Protein AF-A0A813GIT2-F1 (afdb_monomer_lite)

Secondary struct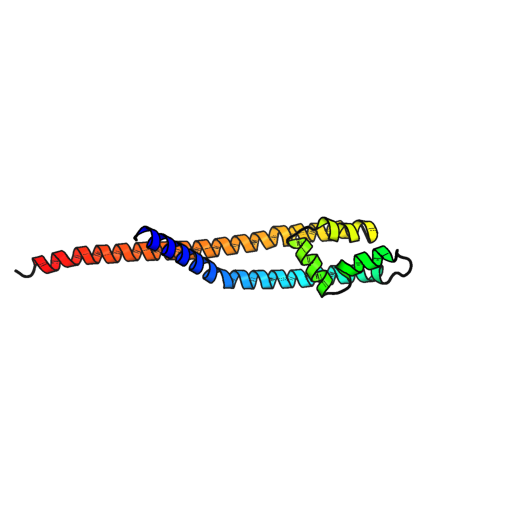ure (DSSP, 8-state):
-HHHHHHHHHHHHHHHHHHHHHHHHHHHHHHHHHHHHHHHHHHHHHHHHHHH-SSS-HHHHHHHHHHHSSHHHHHHHHHHHHHS--HHHHHHHHHHT-THHHHHHHHHIIIIIIIIHHHHHHHHHHHHHHHHHHHHHHHHHHHHHHHHHHHHHHHHHHS--

pLDDT: mean 88.4, std 10.33, range [43.16, 97.25]

Foldseek 3Di:
DVVVVVVVVVVVLVVQLVVQLVVLLVVLVVVLLVVLLVLLVVQLVVCVVVLPDPPADPVLSVVLCCQNVDSVSSSVLSVCLQPNDVCVNQCSCCVRPHVVSVVVSVVCCVVSNPVSVVVSVVSSVVSSVVSVVVVVVVVVVVVVVVVVVVVVVVVVVVPPD

Structure (mmCIF, N/CA/C/O backbone):
data_AF-A0A813GIT2-F1
#
_entry.id   AF-A0A813GIT2-F1
#
loop_
_atom_site.group_PDB
_atom_site.id
_atom_site.type_symbol
_atom_site.label_atom_id
_atom_site.label_alt_id
_atom_site.label_comp_id
_atom_site.label_asym_id
_atom_site.label_entity_id
_atom_site.label_seq_id
_atom_site.pdbx_PDB_ins_code
_atom_site.Cartn_x
_atom_site.Cartn_y
_atom_site.Cartn_z
_atom_site.occupancy
_atom_site.B_iso_or_equiv
_atom_site.auth_seq_id
_atom_site.auth_comp_id
_atom_site.auth_asym_id
_atom_site.auth_atom_id
_atom_site.pdbx_PDB_model_num
ATOM 1 N N . MET A 1 1 ? -35.940 20.607 21.709 1.00 57.69 1 MET A N 1
ATOM 2 C CA . MET A 1 1 ? -34.767 20.439 22.602 1.00 57.69 1 MET A CA 1
ATOM 3 C C . MET A 1 1 ? -34.339 18.972 22.752 1.00 57.69 1 MET A C 1
ATOM 5 O O . MET A 1 1 ? -33.177 18.695 22.501 1.00 57.69 1 MET A O 1
ATOM 9 N N . MET A 1 2 ? -35.243 18.018 23.041 1.00 59.22 2 MET A N 1
ATOM 10 C CA . MET A 1 2 ? -34.905 16.577 23.165 1.00 59.22 2 MET A CA 1
ATOM 11 C C . MET A 1 2 ? -34.262 15.941 21.911 1.00 59.22 2 MET A C 1
ATOM 13 O O . MET A 1 2 ? -33.339 15.147 22.039 1.00 59.22 2 MET A O 1
ATOM 17 N N . GLN A 1 3 ? -34.670 16.329 20.696 1.00 71.19 3 GLN A N 1
ATOM 18 C CA . GLN A 1 3 ? -34.058 15.818 19.454 1.00 71.19 3 GLN A CA 1
ATOM 19 C C . GLN A 1 3 ? -32.574 16.194 19.310 1.00 71.19 3 GLN A C 1
ATOM 21 O O . GLN A 1 3 ? -31.788 15.405 18.796 1.00 71.19 3 GLN A O 1
ATOM 26 N N . PHE A 1 4 ? -32.178 17.375 19.793 1.00 77.56 4 PHE A N 1
ATOM 27 C CA . PHE A 1 4 ? -30.795 17.845 19.701 1.00 77.56 4 PHE A CA 1
ATOM 28 C C . PHE A 1 4 ? -29.875 17.069 20.657 1.00 77.56 4 PHE A C 1
ATOM 30 O O . PHE A 1 4 ? -28.757 16.731 20.281 1.00 77.56 4 PHE A O 1
ATOM 37 N N . SER A 1 5 ? -30.377 16.701 21.847 1.00 78.44 5 SER A N 1
ATOM 38 C CA . SER A 1 5 ? -29.662 15.825 22.795 1.00 78.44 5 SER A CA 1
ATOM 39 C C . SER A 1 5 ? -29.346 14.470 22.168 1.00 78.44 5 SER A C 1
ATOM 41 O O . SER A 1 5 ? -28.195 14.048 22.159 1.00 78.44 5 SER A O 1
ATOM 43 N N . ASN A 1 6 ? -30.340 13.843 21.531 1.00 80.38 6 ASN A N 1
ATOM 44 C CA . ASN A 1 6 ? -30.183 12.524 20.913 1.00 80.38 6 ASN A CA 1
ATOM 45 C C . ASN A 1 6 ? -29.143 12.521 19.773 1.00 80.38 6 ASN A C 1
ATOM 47 O O . ASN A 1 6 ? -28.414 11.543 19.593 1.00 80.38 6 ASN A O 1
ATOM 51 N N . ILE A 1 7 ? -29.054 13.611 19.001 1.00 86.56 7 ILE A N 1
ATOM 52 C CA . ILE A 1 7 ? -28.056 13.762 17.928 1.00 86.56 7 ILE A CA 1
ATOM 53 C C . ILE A 1 7 ? -26.648 13.890 18.520 1.00 86.56 7 ILE A C 1
ATOM 55 O O . ILE A 1 7 ? -25.723 13.220 18.059 1.00 86.56 7 ILE A O 1
ATOM 59 N N . VAL A 1 8 ? -26.481 14.718 19.557 1.00 88.69 8 VAL A N 1
ATOM 60 C CA . VAL A 1 8 ? -25.192 14.906 20.239 1.00 88.69 8 VAL A CA 1
ATOM 61 C C . VAL A 1 8 ? -24.730 13.608 20.904 1.00 88.69 8 VAL A C 1
ATOM 63 O O . VAL A 1 8 ? -23.562 13.250 20.783 1.00 88.69 8 VAL A O 1
ATOM 66 N N . GLU A 1 9 ? -25.637 12.866 21.538 1.00 84.19 9 GLU A N 1
ATOM 67 C CA . GLU A 1 9 ? -25.357 11.548 22.121 1.00 84.19 9 GLU A CA 1
ATOM 68 C C . GLU A 1 9 ? -24.904 10.538 21.055 1.00 84.19 9 GLU A C 1
ATOM 70 O O . GLU A 1 9 ? -23.885 9.867 21.226 1.00 84.19 9 GLU A O 1
ATOM 75 N N . SER A 1 10 ? -25.593 10.493 19.911 1.00 84.38 10 SER A N 1
ATOM 76 C CA . SER A 1 10 ? -25.223 9.622 18.786 1.00 84.38 10 SER A CA 1
ATOM 77 C C . SER A 1 10 ? -23.843 9.975 18.219 1.00 84.38 10 SER A C 1
ATOM 79 O O . SER A 1 10 ? -23.020 9.093 17.969 1.00 84.38 10 SER A O 1
ATOM 81 N N . LEU A 1 11 ? -23.542 11.268 18.064 1.00 87.88 11 LEU A N 1
ATOM 82 C CA . LEU A 1 11 ? -22.233 11.737 17.608 1.00 87.88 11 LEU A CA 1
ATOM 83 C C . LEU A 1 11 ? -21.124 11.390 18.612 1.00 87.88 11 LEU A C 1
ATOM 85 O O . LEU A 1 11 ? -20.054 10.927 18.216 1.00 87.88 11 LEU A O 1
ATOM 89 N N . GLN A 1 12 ? -21.369 11.576 19.912 1.00 88.19 12 GLN A N 1
ATOM 90 C CA . GLN A 1 12 ? -20.418 11.209 20.963 1.00 88.19 12 GLN A CA 1
ATOM 91 C C . GLN A 1 12 ? -20.124 9.706 20.955 1.00 88.19 12 GLN A C 1
ATOM 93 O O . GLN A 1 12 ? -18.965 9.314 21.105 1.00 88.19 12 GLN A O 1
ATOM 98 N N . MET A 1 13 ? -21.141 8.870 20.732 1.00 83.81 13 MET A N 1
ATOM 99 C CA . MET A 1 13 ? -20.971 7.424 20.594 1.00 83.81 13 MET A CA 1
ATOM 100 C C . MET A 1 13 ? -20.068 7.079 19.400 1.00 83.81 13 MET A C 1
ATOM 102 O O . MET A 1 13 ? -19.114 6.311 19.552 1.00 83.81 13 MET A O 1
ATOM 106 N N . LEU A 1 14 ? -20.303 7.692 18.234 1.00 87.44 14 LEU A N 1
ATOM 107 C CA . LEU A 1 14 ? -19.464 7.500 17.046 1.00 87.44 14 LEU A CA 1
ATOM 108 C C . LEU A 1 14 ? -18.012 7.936 17.290 1.00 87.44 14 LEU A C 1
ATOM 110 O O . LEU A 1 14 ? -17.084 7.198 16.959 1.00 87.44 14 LEU A O 1
ATOM 114 N N . LEU A 1 15 ? -17.797 9.091 17.927 1.00 89.81 15 LEU A N 1
ATOM 115 C CA . LEU A 1 15 ? -16.458 9.591 18.261 1.00 89.81 15 LEU A CA 1
ATOM 116 C C . LEU A 1 15 ? -15.719 8.676 19.249 1.00 89.81 15 LEU A C 1
ATOM 118 O O . LEU A 1 15 ? -14.514 8.462 19.100 1.00 89.81 15 LEU A O 1
ATOM 122 N N . ARG A 1 16 ? -16.422 8.102 20.234 1.00 86.62 16 ARG A N 1
ATOM 123 C CA . ARG A 1 16 ? -15.853 7.107 21.160 1.00 86.62 16 ARG A CA 1
ATOM 124 C C . ARG A 1 16 ? -15.430 5.839 20.421 1.00 86.62 16 ARG A C 1
ATOM 126 O O . ARG A 1 16 ? -14.311 5.374 20.631 1.00 86.62 16 ARG A O 1
ATOM 133 N N . CYS A 1 17 ? -16.277 5.326 19.527 1.00 85.00 17 CYS A N 1
ATOM 134 C CA . CYS A 1 17 ? -15.964 4.157 18.699 1.00 85.00 17 CYS A CA 1
ATOM 135 C C . CYS A 1 17 ? -14.754 4.409 17.793 1.00 85.00 17 CYS A C 1
ATOM 137 O O . CYS A 1 17 ? -13.853 3.569 17.710 1.00 85.00 17 CYS A O 1
ATOM 139 N N . LEU A 1 18 ? -14.696 5.589 17.168 1.00 88.12 18 LEU A N 1
ATOM 140 C CA . LEU A 1 18 ? -13.566 5.997 16.342 1.00 88.12 18 LEU A CA 1
ATOM 141 C C . LEU A 1 18 ? -12.281 6.038 17.172 1.00 88.12 18 LEU A C 1
ATOM 143 O O . LEU A 1 18 ? -11.311 5.372 16.823 1.00 88.12 18 LEU A O 1
ATOM 147 N N . ARG A 1 19 ? -12.286 6.755 18.304 1.00 88.56 19 ARG A N 1
ATOM 148 C CA . ARG A 1 19 ? -11.107 6.921 19.168 1.00 88.56 19 ARG A CA 1
ATOM 149 C C . ARG A 1 19 ? -10.589 5.594 19.715 1.00 88.56 19 ARG A C 1
ATOM 151 O O . ARG A 1 19 ? -9.380 5.388 19.748 1.00 88.56 19 ARG A O 1
ATOM 158 N N . ALA A 1 20 ? -11.486 4.699 20.114 1.00 87.06 20 ALA A N 1
ATOM 159 C CA . ALA A 1 20 ? -11.122 3.361 20.568 1.00 87.06 20 ALA A CA 1
ATOM 160 C C . ALA A 1 20 ? -10.461 2.531 19.453 1.00 87.06 20 ALA A C 1
ATOM 162 O O . ALA A 1 20 ? -9.510 1.792 19.704 1.00 87.06 20 ALA A O 1
ATOM 163 N N . SER A 1 21 ? -10.910 2.702 18.209 1.00 87.81 21 SER A N 1
ATOM 164 C CA . SER A 1 21 ? -10.376 1.973 17.056 1.00 87.81 21 SER A CA 1
ATOM 165 C C . SER A 1 21 ? -9.078 2.578 16.497 1.00 87.81 21 SER A C 1
ATOM 167 O O . SER A 1 21 ? -8.334 1.869 15.819 1.00 87.81 21 SER A O 1
ATOM 169 N N . LEU A 1 22 ? -8.753 3.844 16.812 1.00 87.88 22 LEU A N 1
ATOM 170 C CA . LEU A 1 22 ? -7.554 4.542 16.313 1.00 87.88 22 LEU A CA 1
ATOM 171 C C . LEU A 1 22 ? -6.249 3.813 16.633 1.00 87.88 22 LEU A C 1
ATOM 173 O O . LEU A 1 22 ? -5.375 3.759 15.779 1.00 87.88 22 LEU A O 1
ATOM 177 N N . SER A 1 23 ? -6.103 3.247 17.836 1.00 87.31 23 SER A N 1
ATOM 178 C CA . SER A 1 23 ? -4.868 2.538 18.201 1.00 87.31 23 SER A CA 1
ATOM 179 C C . SER A 1 23 ? -4.650 1.315 17.309 1.00 87.31 23 SER A C 1
ATOM 181 O O . SER A 1 23 ? -3.575 1.136 16.742 1.00 87.31 23 SER A O 1
ATOM 183 N N . THR A 1 24 ? -5.698 0.516 17.110 1.00 87.00 24 THR A N 1
ATOM 184 C CA . THR A 1 24 ? -5.629 -0.681 16.264 1.00 87.00 24 THR A CA 1
ATOM 185 C C . THR A 1 24 ? -5.421 -0.315 14.795 1.00 87.00 24 THR A C 1
ATOM 187 O O . THR A 1 24 ? -4.631 -0.953 14.097 1.00 87.00 24 THR A O 1
ATOM 190 N N . LEU A 1 25 ? -6.086 0.746 14.331 1.00 85.62 25 LEU A N 1
ATOM 191 C CA . LEU A 1 25 ? -5.930 1.276 12.980 1.00 85.62 25 LEU A CA 1
ATOM 192 C C . LEU A 1 25 ? -4.510 1.806 12.744 1.00 85.62 25 LEU A C 1
ATOM 194 O O . LEU A 1 25 ? -3.923 1.509 11.710 1.00 85.62 25 LEU A O 1
ATOM 198 N N . PHE A 1 26 ? -3.930 2.517 13.711 1.00 89.38 26 PHE A N 1
ATOM 199 C CA . PHE A 1 26 ? -2.557 3.011 13.636 1.00 89.38 26 PHE A CA 1
ATOM 200 C C . PHE A 1 26 ? -1.560 1.863 13.466 1.00 89.38 26 PHE A C 1
ATOM 202 O O . PHE A 1 26 ? -0.790 1.864 12.510 1.00 89.38 26 PHE A O 1
ATOM 209 N N . TRP A 1 27 ? -1.627 0.837 14.319 1.00 91.44 27 TRP A N 1
ATOM 210 C CA . TRP A 1 27 ? -0.741 -0.326 14.205 1.00 91.44 27 TRP A CA 1
ATOM 211 C C . TRP A 1 27 ? -0.937 -1.095 12.893 1.00 91.44 27 TRP A C 1
ATOM 213 O O . TRP A 1 27 ? 0.037 -1.542 12.288 1.00 91.44 27 TRP A O 1
ATOM 223 N N . SER A 1 28 ? -2.179 -1.186 12.414 1.00 89.94 28 SER A N 1
ATOM 224 C CA . SER A 1 28 ? -2.499 -1.792 11.118 1.00 89.94 28 SER A CA 1
ATOM 225 C C . SER A 1 28 ? -1.886 -1.014 9.950 1.00 89.94 28 SER A C 1
ATOM 227 O O . SER A 1 28 ? -1.304 -1.609 9.044 1.00 89.94 28 SER A O 1
ATOM 229 N N . LEU A 1 29 ? -1.966 0.320 9.980 1.00 89.69 29 LEU A N 1
ATOM 230 C CA . LEU A 1 29 ? -1.348 1.186 8.977 1.00 89.69 29 LEU A CA 1
ATOM 231 C C . LEU A 1 29 ? 0.181 1.156 9.054 1.00 89.69 29 LEU A C 1
ATOM 233 O O . LEU A 1 29 ? 0.825 1.163 8.010 1.00 89.69 29 LEU A O 1
ATOM 237 N N . CYS A 1 30 ? 0.773 1.069 10.248 1.00 93.38 30 CYS A N 1
ATOM 238 C CA . CYS A 1 30 ? 2.2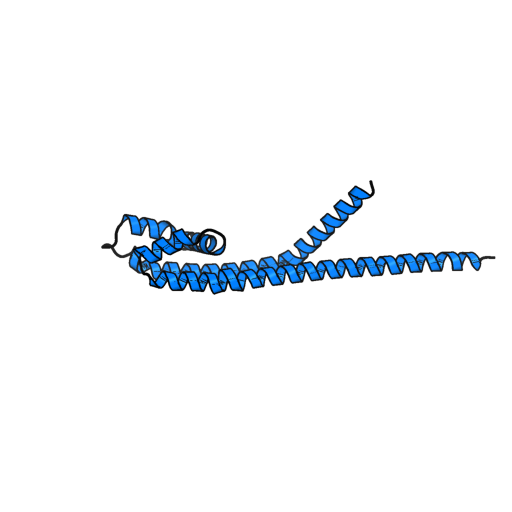17 0.885 10.406 1.00 93.38 30 CYS A CA 1
ATOM 239 C C . CYS A 1 30 ? 2.688 -0.427 9.770 1.00 93.38 30 CYS A C 1
ATOM 241 O O . CYS A 1 30 ? 3.659 -0.426 9.015 1.00 93.38 30 CYS A O 1
ATOM 243 N N . LEU A 1 31 ? 1.983 -1.535 10.020 1.00 91.94 31 LEU A N 1
ATOM 244 C CA . LEU A 1 31 ? 2.286 -2.821 9.391 1.00 91.94 31 LEU A CA 1
ATOM 245 C C . LEU A 1 31 ? 2.157 -2.736 7.864 1.00 91.94 31 LEU A C 1
ATOM 247 O O . LEU A 1 31 ? 3.052 -3.168 7.138 1.00 91.94 31 LEU A O 1
ATOM 251 N N . LEU A 1 32 ? 1.075 -2.125 7.374 1.00 92.31 32 LEU A N 1
ATOM 252 C CA . LEU A 1 32 ? 0.861 -1.909 5.946 1.00 92.31 32 LEU A CA 1
ATOM 253 C C . LEU A 1 32 ? 1.972 -1.047 5.328 1.00 92.31 32 LEU A C 1
ATOM 255 O O . LEU A 1 32 ? 2.439 -1.350 4.233 1.00 92.31 32 LEU A O 1
ATOM 259 N N . PHE A 1 33 ? 2.435 -0.012 6.030 1.00 93.44 33 PHE A N 1
ATOM 260 C CA . PHE A 1 33 ? 3.528 0.848 5.581 1.00 93.44 33 PHE A CA 1
ATOM 261 C C . PHE A 1 33 ? 4.860 0.093 5.488 1.00 93.44 33 PHE A C 1
ATOM 263 O O . PHE A 1 33 ? 5.598 0.266 4.523 1.00 93.44 33 PHE A O 1
ATOM 270 N N . ILE A 1 34 ? 5.154 -0.803 6.433 1.00 95.06 34 ILE A N 1
ATOM 271 C CA . ILE A 1 34 ? 6.346 -1.662 6.361 1.00 95.06 34 ILE A CA 1
ATOM 272 C C . ILE A 1 34 ? 6.282 -2.566 5.123 1.00 95.06 34 ILE A C 1
ATOM 274 O O . ILE A 1 34 ? 7.247 -2.646 4.363 1.00 95.06 34 ILE A O 1
ATOM 278 N N . ILE A 1 35 ? 5.132 -3.196 4.873 1.00 93.50 35 ILE A N 1
ATOM 279 C CA . ILE A 1 35 ? 4.910 -4.027 3.681 1.00 93.50 35 ILE A CA 1
ATOM 280 C C . ILE A 1 35 ? 5.068 -3.198 2.395 1.00 93.50 35 ILE A C 1
ATOM 282 O O . ILE A 1 35 ? 5.682 -3.659 1.431 1.00 93.50 35 ILE A O 1
ATOM 286 N N . GLN A 1 36 ? 4.557 -1.963 2.385 1.00 94.44 36 GLN A N 1
ATOM 287 C CA . GLN A 1 36 ? 4.722 -1.015 1.281 1.00 94.44 36 GLN A CA 1
ATOM 288 C C . GLN A 1 36 ? 6.194 -0.694 1.008 1.00 94.44 36 GLN A C 1
ATOM 290 O O . GLN A 1 36 ? 6.627 -0.756 -0.141 1.00 94.44 36 GLN A O 1
ATOM 295 N N . CYS A 1 37 ? 6.982 -0.420 2.050 1.00 96.12 37 CYS A N 1
ATOM 296 C CA . CYS A 1 37 ? 8.419 -0.180 1.926 1.00 96.12 37 CYS A CA 1
ATOM 297 C C . CYS A 1 37 ? 9.145 -1.380 1.307 1.00 96.12 37 CYS A C 1
ATOM 299 O O . CYS A 1 37 ? 9.957 -1.195 0.402 1.00 96.12 37 CYS A O 1
ATOM 301 N N . ILE A 1 38 ? 8.825 -2.602 1.746 1.00 95.69 38 ILE A N 1
ATOM 302 C CA . ILE A 1 38 ? 9.421 -3.830 1.200 1.00 95.69 38 ILE A CA 1
ATOM 303 C C . ILE A 1 38 ? 9.069 -3.974 -0.285 1.00 95.69 38 ILE A C 1
ATOM 305 O O . ILE A 1 38 ? 9.964 -4.124 -1.115 1.00 95.69 38 ILE A O 1
ATOM 309 N N . GLY A 1 39 ? 7.785 -3.863 -0.642 1.00 94.19 39 GLY A N 1
ATOM 310 C CA . GLY A 1 39 ? 7.345 -3.939 -2.038 1.00 94.19 39 GLY A CA 1
ATOM 311 C C . GLY A 1 39 ? 8.002 -2.873 -2.920 1.00 94.19 39 GLY A C 1
ATOM 312 O O . GLY A 1 39 ? 8.459 -3.172 -4.024 1.00 94.19 39 GLY A O 1
ATOM 313 N N . ALA A 1 40 ? 8.128 -1.647 -2.409 1.00 96.00 40 ALA A N 1
ATOM 314 C CA . ALA A 1 40 ? 8.778 -0.554 -3.116 1.00 96.00 40 ALA A CA 1
ATOM 315 C C . ALA A 1 40 ? 10.275 -0.808 -3.352 1.00 96.00 40 ALA A C 1
ATOM 317 O O . ALA A 1 40 ? 10.770 -0.592 -4.459 1.00 96.00 40 ALA A O 1
ATOM 318 N N . MET A 1 41 ? 10.996 -1.308 -2.346 1.00 96.62 41 MET A N 1
ATOM 319 C CA . MET A 1 41 ? 12.412 -1.661 -2.485 1.00 96.62 41 MET A CA 1
ATOM 320 C C . MET A 1 41 ? 12.635 -2.812 -3.469 1.00 96.62 41 MET A C 1
ATOM 322 O O . MET A 1 41 ? 13.599 -2.764 -4.237 1.00 96.62 41 MET A O 1
ATOM 326 N N . LEU A 1 42 ? 11.752 -3.818 -3.480 1.00 96.19 42 LEU A N 1
ATOM 327 C CA . LEU A 1 42 ? 11.837 -4.947 -4.409 1.00 96.19 42 LEU A CA 1
ATOM 328 C C . LEU A 1 42 ? 11.664 -4.490 -5.861 1.00 96.19 42 LEU A C 1
ATOM 330 O O . LEU A 1 42 ? 12.517 -4.790 -6.696 1.00 96.19 42 LEU A O 1
ATOM 334 N N . ILE A 1 43 ? 10.618 -3.710 -6.160 1.00 95.56 43 ILE A N 1
ATOM 335 C CA . ILE A 1 43 ? 10.385 -3.210 -7.522 1.00 95.56 43 ILE A CA 1
ATOM 336 C C . ILE A 1 43 ? 11.501 -2.253 -7.955 1.00 95.56 43 ILE A C 1
ATOM 338 O O . ILE A 1 43 ? 12.032 -2.398 -9.052 1.00 95.56 43 ILE A O 1
ATOM 342 N N . MET A 1 44 ? 11.908 -1.312 -7.098 1.00 95.62 44 MET A N 1
ATOM 343 C CA . MET A 1 44 ? 13.004 -0.387 -7.412 1.00 95.62 44 MET A CA 1
ATOM 344 C C . MET A 1 44 ? 14.304 -1.139 -7.732 1.00 95.62 44 MET A C 1
ATOM 346 O O . MET A 1 44 ? 14.981 -0.819 -8.709 1.00 95.62 44 MET A O 1
ATOM 350 N N . SER A 1 45 ? 14.638 -2.159 -6.935 1.00 95.62 45 SER A N 1
ATOM 351 C CA . SER A 1 45 ? 15.810 -3.008 -7.171 1.00 95.62 45 SER A CA 1
ATOM 352 C C . SER A 1 45 ? 15.707 -3.777 -8.490 1.00 95.62 45 SER A C 1
ATOM 354 O O . SER A 1 45 ? 16.684 -3.829 -9.233 1.00 95.62 45 SER A O 1
ATOM 356 N N . ALA A 1 46 ? 14.528 -4.317 -8.813 1.00 95.75 46 ALA A N 1
ATOM 357 C CA . ALA A 1 46 ? 14.287 -5.073 -10.043 1.00 95.75 46 ALA A CA 1
ATOM 358 C C . ALA A 1 46 ? 14.327 -4.204 -11.312 1.00 95.75 46 ALA A C 1
ATOM 360 O O . ALA A 1 46 ? 14.719 -4.676 -12.374 1.00 95.75 46 ALA A O 1
ATOM 361 N N . VAL A 1 47 ? 13.942 -2.931 -11.210 1.00 96.12 47 VAL A N 1
ATOM 362 C CA . VAL A 1 47 ? 13.904 -1.979 -12.334 1.00 96.12 47 VAL A CA 1
ATOM 363 C C . VAL A 1 47 ? 15.263 -1.306 -12.576 1.00 96.12 47 VAL A C 1
ATOM 365 O O . VAL A 1 47 ? 15.534 -0.807 -13.669 1.00 96.12 47 VAL A O 1
ATOM 368 N N . LYS A 1 48 ? 16.157 -1.316 -11.582 1.00 95.38 48 LYS A N 1
ATOM 369 C CA . LYS A 1 48 ? 17.477 -0.674 -11.659 1.00 95.38 48 LYS A CA 1
ATOM 370 C C . LYS A 1 48 ? 18.314 -1.084 -12.888 1.00 95.38 48 LYS A C 1
ATOM 372 O O . LYS A 1 48 ? 18.856 -0.170 -13.508 1.00 95.38 48 LYS A O 1
ATOM 377 N N . PRO A 1 49 ? 18.406 -2.370 -13.290 1.00 95.12 49 PRO A N 1
ATOM 378 C CA . PRO A 1 49 ? 19.168 -2.762 -14.478 1.00 95.12 49 PRO A CA 1
ATOM 379 C C . PRO A 1 49 ? 18.646 -2.096 -15.756 1.00 95.12 49 PRO A C 1
ATOM 381 O O . PRO A 1 49 ? 19.431 -1.549 -16.523 1.00 95.12 49 PRO A O 1
ATOM 384 N N . TYR A 1 50 ? 17.322 -2.039 -15.930 1.00 95.25 50 TYR A N 1
ATOM 385 C CA . TYR A 1 50 ? 16.689 -1.371 -17.070 1.00 95.25 50 TYR A CA 1
ATOM 386 C C . TYR A 1 50 ? 16.970 0.136 -17.089 1.00 95.25 50 TYR A C 1
ATOM 388 O O . TYR A 1 50 ? 17.245 0.725 -18.130 1.00 95.25 50 TYR A O 1
ATOM 396 N N . LEU A 1 51 ? 16.958 0.784 -15.920 1.00 95.00 51 LEU A N 1
ATOM 397 C CA . LEU A 1 51 ? 17.285 2.208 -15.817 1.00 95.00 51 LEU A CA 1
ATOM 398 C C . LEU A 1 51 ? 18.752 2.515 -16.141 1.00 95.00 51 LEU A C 1
ATOM 400 O O . LEU A 1 51 ? 19.050 3.642 -16.543 1.00 95.00 51 LEU A O 1
ATOM 404 N N . GLN A 1 52 ? 19.657 1.554 -15.959 1.00 95.25 52 GLN A N 1
ATOM 405 C CA . GLN A 1 52 ? 21.087 1.696 -16.240 1.00 95.25 52 GLN A CA 1
ATOM 406 C C . GLN A 1 52 ? 21.460 1.319 -17.680 1.00 95.25 52 GLN A C 1
ATOM 408 O O . GLN A 1 52 ? 22.537 1.701 -18.134 1.00 95.25 52 GLN A O 1
ATOM 413 N N . ASP A 1 53 ? 20.574 0.633 -18.402 1.00 94.62 53 ASP A N 1
ATOM 414 C CA . ASP A 1 53 ? 20.788 0.258 -19.793 1.00 94.62 53 ASP A CA 1
ATOM 415 C C . ASP A 1 53 ? 20.776 1.494 -20.706 1.00 94.62 53 ASP A C 1
ATOM 417 O O . ASP A 1 53 ? 19.793 2.232 -20.802 1.00 94.62 53 ASP A O 1
ATOM 421 N N . VAL A 1 54 ? 21.906 1.745 -21.366 1.00 91.94 54 VAL A N 1
ATOM 422 C CA . VAL A 1 54 ? 22.090 2.890 -22.267 1.00 91.94 54 VAL A CA 1
ATOM 423 C C . VAL A 1 54 ? 21.466 2.645 -23.643 1.00 91.94 54 VAL A 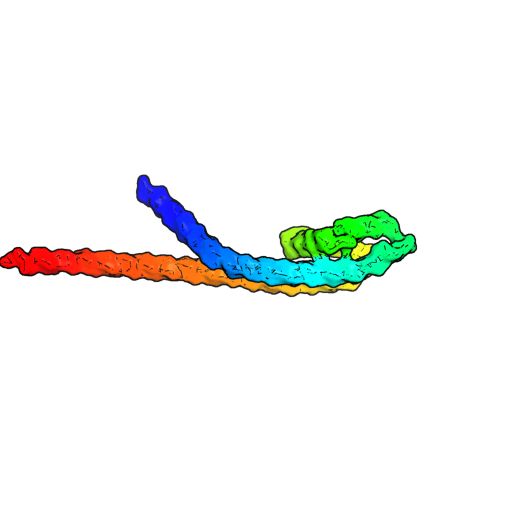C 1
ATOM 425 O O . VAL A 1 54 ? 21.262 3.602 -24.384 1.00 91.94 54 VAL A O 1
ATOM 428 N N . THR A 1 55 ? 21.167 1.387 -23.977 1.00 94.50 55 THR A N 1
ATOM 429 C CA . THR A 1 55 ? 20.567 0.984 -25.257 1.00 94.50 55 THR A CA 1
ATOM 430 C C . THR A 1 55 ? 19.042 1.064 -25.244 1.00 94.50 55 THR A C 1
ATOM 432 O O . THR A 1 55 ? 18.428 1.215 -26.299 1.00 94.50 55 THR A O 1
ATOM 435 N N . ALA A 1 56 ? 18.430 1.014 -24.057 1.00 92.25 56 ALA A N 1
ATOM 436 C CA . ALA A 1 56 ? 16.993 1.165 -23.888 1.00 92.25 56 ALA A CA 1
ATOM 437 C C . ALA A 1 56 ? 16.525 2.601 -24.185 1.00 92.25 56 ALA A C 1
ATOM 439 O O . ALA A 1 56 ? 17.234 3.580 -23.922 1.00 92.25 56 ALA A O 1
ATOM 440 N N . ASP A 1 57 ? 15.297 2.710 -24.700 1.00 95.06 57 ASP A N 1
ATOM 441 C CA . ASP A 1 57 ? 14.680 3.973 -25.102 1.00 95.06 57 ASP A CA 1
ATOM 442 C C . ASP A 1 57 ? 14.728 5.013 -23.968 1.00 95.06 57 ASP A C 1
ATOM 444 O O . ASP A 1 57 ? 14.323 4.768 -22.823 1.00 95.06 57 ASP A O 1
ATOM 448 N N . ARG A 1 58 ? 15.254 6.197 -24.291 1.00 95.25 58 ARG A N 1
ATOM 449 C CA . ARG A 1 58 ? 15.485 7.266 -23.318 1.00 95.25 58 ARG A CA 1
ATOM 450 C C . ARG A 1 58 ? 14.185 7.781 -22.706 1.00 95.25 58 ARG A C 1
ATOM 452 O O . ARG A 1 58 ? 14.151 8.025 -21.497 1.00 95.25 58 ARG A O 1
ATOM 459 N N . ASP A 1 59 ? 13.145 7.965 -23.509 1.00 95.50 59 ASP A N 1
ATOM 460 C CA . ASP A 1 59 ? 11.878 8.537 -23.056 1.00 95.50 59 ASP A CA 1
ATOM 461 C C . ASP A 1 59 ? 11.155 7.555 -22.135 1.00 95.50 59 ASP A C 1
ATOM 463 O O . ASP A 1 59 ? 10.640 7.934 -21.076 1.00 95.50 59 ASP A O 1
ATOM 467 N N . ILE A 1 60 ? 11.227 6.266 -22.463 1.00 95.19 60 ILE A N 1
ATOM 468 C CA . ILE A 1 60 ? 10.701 5.203 -21.612 1.00 95.19 60 ILE A CA 1
ATOM 469 C C . ILE A 1 60 ? 11.486 5.088 -20.303 1.00 95.19 60 ILE A C 1
ATOM 471 O O . ILE A 1 60 ? 10.880 4.986 -19.236 1.00 95.19 60 ILE A O 1
ATOM 475 N N . ARG A 1 61 ? 12.821 5.188 -20.323 1.00 96.19 61 ARG A N 1
ATOM 476 C CA . ARG A 1 61 ? 13.628 5.217 -19.089 1.00 96.19 61 ARG A CA 1
ATOM 477 C C . ARG A 1 61 ? 13.265 6.394 -18.186 1.00 96.19 61 ARG A C 1
ATOM 479 O O . ARG A 1 61 ? 13.177 6.216 -16.972 1.00 96.19 61 ARG A O 1
ATOM 486 N N . ILE A 1 62 ? 13.011 7.579 -18.749 1.00 95.88 62 ILE A N 1
ATOM 487 C CA . ILE A 1 62 ? 12.541 8.751 -17.988 1.00 95.88 62 ILE A CA 1
ATOM 488 C C . ILE A 1 62 ? 11.167 8.472 -17.369 1.00 95.88 62 ILE A C 1
ATOM 490 O O . ILE A 1 62 ? 10.937 8.792 -16.197 1.00 95.88 62 ILE A O 1
ATOM 494 N N . LEU A 1 63 ? 10.264 7.844 -18.126 1.00 95.75 63 LEU A N 1
ATOM 495 C CA . LEU A 1 63 ? 8.941 7.466 -17.640 1.00 95.75 63 LEU A CA 1
ATOM 496 C C . LEU A 1 63 ? 9.035 6.451 -16.494 1.00 95.75 63 LEU A C 1
ATOM 498 O O . LEU A 1 63 ? 8.459 6.676 -15.432 1.00 95.75 63 LEU A O 1
ATOM 502 N N . VAL A 1 64 ? 9.816 5.385 -16.658 1.00 96.62 64 VAL A N 1
ATOM 503 C CA . VAL A 1 64 ? 10.065 4.378 -15.618 1.00 96.62 64 VAL A CA 1
ATOM 504 C C . VAL A 1 64 ? 10.707 5.018 -14.384 1.00 96.62 64 VAL A C 1
ATOM 506 O O . VAL A 1 64 ? 10.269 4.763 -13.262 1.00 96.62 64 VAL A O 1
ATOM 509 N N . PHE A 1 65 ? 11.680 5.916 -14.560 1.00 96.25 65 PHE A N 1
ATOM 510 C CA . PHE A 1 65 ? 12.329 6.632 -13.459 1.00 96.25 65 PHE A CA 1
ATOM 511 C C . PHE A 1 65 ? 11.348 7.520 -12.680 1.00 96.25 65 PHE A C 1
ATOM 513 O O . PHE A 1 65 ? 11.447 7.639 -11.455 1.00 96.25 65 PHE A O 1
ATOM 520 N N . ARG A 1 66 ? 10.366 8.127 -13.359 1.00 96.38 66 ARG A N 1
ATOM 521 C CA . ARG A 1 66 ? 9.350 8.969 -12.713 1.00 96.38 66 ARG A CA 1
ATOM 522 C C . ARG A 1 66 ? 8.564 8.207 -11.646 1.00 96.38 66 ARG A C 1
ATOM 524 O O . ARG A 1 66 ? 8.276 8.808 -10.608 1.00 96.38 66 ARG A O 1
ATOM 531 N N . TYR A 1 67 ? 8.272 6.933 -11.902 1.00 96.38 67 TYR A N 1
ATOM 532 C CA . TYR A 1 67 ? 7.527 6.041 -11.011 1.00 96.38 67 TYR A CA 1
ATOM 533 C C . TYR A 1 67 ? 8.439 5.268 -10.045 1.00 96.38 67 TYR A C 1
ATOM 535 O O . TYR A 1 67 ? 8.169 5.223 -8.848 1.00 96.38 67 TYR A O 1
ATOM 543 N N . TYR A 1 68 ? 9.546 4.709 -10.540 1.00 97.00 68 TYR A N 1
ATOM 544 C CA . TYR A 1 68 ? 10.336 3.689 -9.834 1.00 97.00 68 TYR A CA 1
ATOM 545 C C . TYR A 1 68 ? 11.800 4.080 -9.567 1.00 97.00 68 TYR A C 1
ATOM 547 O O . TYR A 1 68 ? 12.579 3.274 -9.062 1.00 97.00 68 TYR A O 1
ATOM 555 N N . GLY A 1 69 ? 12.206 5.303 -9.926 1.00 94.75 69 GLY A N 1
ATOM 556 C CA . GLY A 1 69 ? 13.614 5.716 -9.939 1.00 94.75 69 GLY A CA 1
ATOM 557 C C . GLY A 1 69 ? 14.220 6.045 -8.575 1.00 94.75 69 GLY A C 1
ATOM 558 O O . GLY A 1 69 ? 15.434 5.954 -8.402 1.00 94.75 69 GLY A O 1
ATOM 559 N N . THR A 1 70 ? 13.401 6.424 -7.593 1.00 96.06 70 THR A N 1
ATOM 560 C CA . THR A 1 70 ? 13.852 6.689 -6.219 1.00 96.06 70 THR A CA 1
ATOM 561 C C . THR A 1 70 ? 12.901 6.057 -5.221 1.00 96.06 70 THR A C 1
ATOM 563 O O . THR A 1 70 ? 11.721 5.883 -5.511 1.00 96.06 70 THR A O 1
ATOM 566 N N . PHE A 1 71 ? 13.391 5.780 -4.014 1.00 95.06 71 PHE A N 1
ATOM 567 C CA . PHE A 1 71 ? 12.598 5.148 -2.962 1.00 95.06 71 PHE A CA 1
ATOM 568 C C . PHE A 1 71 ? 11.267 5.870 -2.697 1.00 95.06 71 PHE A C 1
ATOM 570 O O . PHE A 1 71 ? 10.214 5.240 -2.721 1.00 95.06 71 PHE A O 1
ATOM 577 N N . SER A 1 72 ? 11.289 7.197 -2.534 1.00 95.44 72 SER A N 1
ATOM 578 C CA . SER A 1 72 ? 10.075 7.983 -2.276 1.00 95.44 72 SER A CA 1
ATOM 579 C C . SER A 1 72 ? 9.087 7.960 -3.448 1.00 95.44 72 SER A C 1
ATOM 581 O O . SER A 1 72 ? 7.879 7.910 -3.224 1.00 95.44 72 SER A O 1
ATOM 583 N N . ARG A 1 73 ? 9.583 7.963 -4.696 1.00 96.19 73 ARG A N 1
ATOM 584 C CA . ARG A 1 73 ? 8.738 7.841 -5.899 1.00 96.19 73 ARG A CA 1
ATOM 585 C C . ARG A 1 73 ? 8.096 6.464 -5.970 1.00 96.19 73 ARG A C 1
ATOM 587 O O . ARG A 1 73 ? 6.898 6.362 -6.221 1.00 96.19 73 ARG A O 1
ATOM 594 N N . THR A 1 74 ? 8.872 5.424 -5.682 1.00 97.25 74 THR A N 1
ATOM 595 C CA . THR A 1 74 ? 8.377 4.055 -5.708 1.00 97.25 74 THR A CA 1
ATOM 596 C C . THR A 1 74 ? 7.370 3.804 -4.595 1.00 97.25 74 THR A C 1
ATOM 598 O O . THR A 1 74 ? 6.345 3.190 -4.858 1.00 97.25 74 THR A O 1
ATOM 601 N N . ILE A 1 75 ? 7.590 4.321 -3.380 1.00 96.56 75 ILE A N 1
ATOM 602 C CA . ILE A 1 75 ? 6.593 4.254 -2.300 1.00 96.56 75 ILE A CA 1
ATOM 603 C C . ILE A 1 75 ? 5.289 4.923 -2.720 1.00 96.56 75 ILE A C 1
ATOM 605 O O . ILE A 1 75 ? 4.231 4.321 -2.559 1.00 96.56 75 ILE A O 1
ATOM 609 N N . LEU A 1 76 ? 5.349 6.138 -3.275 1.00 96.38 76 LEU A N 1
ATOM 610 C CA . LEU A 1 76 ? 4.149 6.832 -3.742 1.00 96.38 76 LEU A CA 1
ATOM 611 C C . LEU A 1 76 ? 3.432 6.018 -4.827 1.00 96.38 76 LEU A C 1
ATOM 613 O O . LEU A 1 76 ? 2.222 5.826 -4.762 1.00 96.38 76 LEU A O 1
ATOM 617 N N . THR A 1 77 ? 4.189 5.463 -5.772 1.00 96.81 77 THR A N 1
ATOM 618 C CA . THR A 1 77 ? 3.649 4.610 -6.835 1.00 96.81 77 THR A CA 1
ATOM 619 C C . THR A 1 77 ? 3.009 3.337 -6.279 1.00 96.81 77 THR A C 1
ATOM 621 O O . THR A 1 77 ? 1.919 2.965 -6.702 1.00 96.81 77 THR A O 1
ATOM 624 N N . MET A 1 78 ? 3.641 2.660 -5.318 1.00 95.88 78 MET A N 1
ATOM 625 C CA . MET A 1 78 ? 3.096 1.448 -4.694 1.00 95.88 78 MET A CA 1
ATOM 626 C C . MET A 1 78 ? 1.875 1.751 -3.811 1.00 95.88 78 MET A C 1
ATOM 628 O O . MET A 1 78 ? 0.947 0.944 -3.729 1.00 95.88 78 MET A O 1
ATOM 632 N N . PHE A 1 79 ? 1.819 2.946 -3.220 1.00 94.44 79 PHE A N 1
ATOM 633 C CA . PHE A 1 79 ? 0.631 3.455 -2.542 1.00 94.44 79 PHE A CA 1
ATOM 634 C C . PHE A 1 79 ? -0.527 3.693 -3.527 1.00 94.44 79 PHE A C 1
ATOM 636 O O . PHE A 1 79 ? -1.643 3.240 -3.272 1.00 94.44 79 PHE A O 1
ATOM 643 N N . GLU A 1 80 ? -0.271 4.317 -4.684 1.00 95.00 80 GLU A N 1
ATOM 644 C CA . GLU A 1 80 ? -1.259 4.462 -5.767 1.00 95.00 80 GLU A CA 1
ATOM 645 C C . GLU A 1 80 ? -1.721 3.103 -6.310 1.00 95.00 80 GLU A C 1
ATOM 647 O O . GLU A 1 80 ? -2.912 2.894 -6.535 1.00 95.00 80 GLU A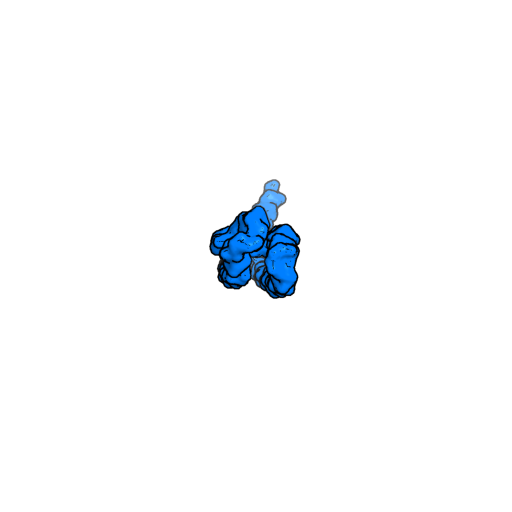 O 1
ATOM 652 N N . VAL A 1 81 ? -0.799 2.148 -6.463 1.00 95.06 81 VAL A N 1
ATOM 653 C CA . VAL A 1 81 ? -1.112 0.769 -6.869 1.00 95.06 81 VAL A CA 1
ATOM 654 C C . VAL A 1 81 ? -2.020 0.080 -5.853 1.00 95.06 81 VAL A C 1
ATOM 656 O O . VAL A 1 81 ? -2.844 -0.744 -6.253 1.00 95.06 81 VAL A O 1
ATOM 659 N N . LEU A 1 82 ? -1.891 0.394 -4.562 1.00 94.12 82 LEU A N 1
ATOM 660 C CA . LEU A 1 82 ? -2.720 -0.191 -3.515 1.00 94.12 82 LEU A CA 1
ATOM 661 C C . LEU A 1 82 ? -4.118 0.444 -3.449 1.00 94.12 82 LEU A C 1
ATOM 663 O O . LEU A 1 82 ? -5.106 -0.286 -3.414 1.00 94.12 82 LEU A O 1
ATOM 667 N N . PHE A 1 83 ? -4.206 1.777 -3.440 1.00 91.69 83 PHE A N 1
ATOM 668 C CA . PHE A 1 83 ? -5.449 2.498 -3.125 1.00 91.69 83 PHE A CA 1
ATOM 669 C C . PHE A 1 83 ? -6.168 3.123 -4.323 1.00 91.69 83 PHE A C 1
ATOM 671 O O . PHE A 1 83 ? -7.356 3.423 -4.228 1.00 91.69 83 PHE A O 1
ATOM 678 N N . ALA A 1 84 ? -5.469 3.351 -5.430 1.00 92.94 84 ALA A N 1
ATOM 679 C CA . ALA A 1 84 ? -5.977 4.095 -6.573 1.00 92.94 84 ALA A CA 1
ATOM 680 C C . ALA A 1 84 ? -5.888 3.249 -7.854 1.00 92.94 84 ALA A C 1
ATOM 682 O O . ALA A 1 84 ? -6.256 2.069 -7.879 1.00 92.94 84 ALA A O 1
ATOM 683 N N . ASN A 1 85 ? -5.440 3.865 -8.950 1.00 91.94 85 ASN A N 1
ATOM 684 C CA . ASN A 1 85 ? -5.293 3.193 -10.227 1.00 91.94 85 ASN A CA 1
ATOM 685 C C . ASN A 1 85 ? -3.912 2.538 -10.347 1.00 91.94 85 ASN A C 1
ATOM 687 O O . ASN A 1 85 ? -2.889 3.212 -10.396 1.00 91.94 85 ASN A O 1
ATOM 691 N N . TRP A 1 86 ? -3.901 1.217 -10.485 1.00 93.69 86 TRP A N 1
ATOM 692 C CA . TRP A 1 86 ? -2.686 0.425 -10.666 1.00 93.69 86 TRP A CA 1
ATOM 693 C C . TRP A 1 86 ? -2.318 0.202 -12.137 1.00 93.69 86 TRP A C 1
ATOM 695 O O . TRP A 1 86 ? -1.181 -0.163 -12.430 1.00 93.69 86 TRP A O 1
ATOM 705 N N . ALA A 1 87 ? -3.259 0.411 -13.067 1.00 93.94 87 ALA A N 1
ATOM 706 C CA . ALA A 1 87 ? -3.102 -0.009 -14.456 1.00 93.94 87 ALA A CA 1
ATOM 707 C C . ALA A 1 87 ? -1.947 0.716 -15.155 1.00 93.94 87 ALA A C 1
ATOM 709 O O . ALA A 1 87 ? -1.130 0.070 -15.802 1.00 93.94 87 ALA A O 1
ATOM 710 N N . ARG A 1 88 ? -1.847 2.044 -14.997 1.00 94.38 88 ARG A N 1
ATOM 711 C CA . ARG A 1 88 ? -0.779 2.836 -15.628 1.00 94.38 88 ARG A CA 1
ATOM 712 C C . ARG A 1 88 ? 0.597 2.447 -15.085 1.00 94.38 88 ARG A C 1
ATOM 714 O O . ARG A 1 88 ? 1.490 2.159 -15.871 1.00 94.38 88 ARG A O 1
ATOM 721 N N . SER A 1 89 ? 0.747 2.410 -13.763 1.00 94.38 89 SER A N 1
ATOM 722 C CA . SER A 1 89 ? 2.019 2.096 -13.103 1.00 94.38 89 SER A CA 1
ATOM 723 C C . SER A 1 89 ? 2.504 0.683 -13.452 1.00 94.38 89 SER A C 1
ATOM 725 O O . SER A 1 89 ? 3.671 0.492 -13.776 1.00 94.38 89 SER A O 1
ATOM 727 N N . CYS A 1 90 ? 1.586 -0.289 -13.495 1.00 95.94 90 CYS A N 1
ATOM 728 C CA . CYS A 1 90 ? 1.875 -1.661 -13.909 1.00 95.94 90 CYS A CA 1
ATOM 729 C C . CYS A 1 90 ? 2.262 -1.757 -15.395 1.00 95.94 90 CYS A C 1
ATOM 731 O O . CYS A 1 90 ? 3.323 -2.287 -15.719 1.00 95.94 90 CYS A O 1
ATOM 733 N N . ARG A 1 91 ? 1.436 -1.210 -16.301 1.00 95.88 91 ARG A N 1
ATOM 734 C CA . ARG A 1 91 ? 1.644 -1.317 -17.756 1.00 95.88 91 ARG A CA 1
ATOM 735 C C . ARG A 1 91 ? 2.972 -0.736 -18.212 1.00 95.88 91 ARG A C 1
ATOM 737 O O . ARG A 1 91 ? 3.614 -1.333 -19.062 1.00 95.88 91 ARG A O 1
ATOM 744 N N . ILE A 1 92 ? 3.431 0.353 -17.594 1.00 95.88 92 ILE A N 1
ATOM 745 C CA . ILE A 1 92 ? 4.744 0.933 -17.904 1.00 95.88 92 ILE A CA 1
ATOM 746 C C . ILE A 1 92 ? 5.863 -0.104 -17.737 1.00 95.88 92 ILE A C 1
ATOM 748 O O . ILE A 1 92 ? 6.732 -0.183 -18.599 1.00 95.88 92 ILE A O 1
ATOM 752 N N . LEU A 1 93 ? 5.836 -0.925 -16.682 1.00 96.62 93 LEU A N 1
ATOM 753 C CA . LEU A 1 93 ? 6.851 -1.963 -16.473 1.00 96.62 93 LEU A CA 1
ATOM 754 C C . LEU A 1 93 ? 6.599 -3.220 -17.310 1.00 96.62 93 LEU A C 1
ATOM 756 O O . LEU A 1 93 ? 7.545 -3.794 -17.844 1.00 96.62 93 LEU A O 1
ATOM 760 N N . VAL A 1 94 ? 5.340 -3.634 -17.449 1.00 96.81 94 VAL A N 1
ATOM 761 C CA . VAL A 1 94 ? 4.969 -4.843 -18.200 1.00 96.81 94 VAL A CA 1
ATOM 762 C C . VAL A 1 94 ? 5.268 -4.698 -19.688 1.00 96.81 94 VAL A C 1
ATOM 764 O O . VAL A 1 94 ? 5.864 -5.590 -20.279 1.00 96.81 94 VAL A O 1
ATOM 767 N N . GLU A 1 95 ? 4.876 -3.572 -20.280 1.00 95.62 95 GLU A N 1
ATOM 768 C CA . GLU A 1 95 ? 4.962 -3.346 -21.725 1.00 95.62 95 GLU A CA 1
ATOM 769 C C . GLU A 1 95 ? 6.384 -2.960 -22.165 1.00 95.62 95 GLU A C 1
ATOM 771 O O . GLU A 1 95 ? 6.745 -3.202 -23.311 1.00 95.62 95 GLU A O 1
ATOM 776 N N . ASN A 1 96 ? 7.206 -2.389 -21.270 1.00 93.88 96 ASN A N 1
ATOM 777 C CA . ASN A 1 96 ? 8.509 -1.829 -21.652 1.00 93.88 96 ASN A CA 1
ATOM 778 C C . ASN A 1 96 ? 9.735 -2.481 -21.002 1.00 93.88 96 ASN A C 1
ATOM 780 O O . ASN A 1 96 ? 10.843 -2.290 -21.502 1.00 93.88 96 ASN A O 1
ATOM 784 N N . VAL A 1 97 ? 9.573 -3.192 -19.880 1.00 94.25 97 VAL A N 1
ATOM 785 C CA . VAL A 1 97 ? 10.699 -3.778 -19.133 1.00 94.25 97 VAL A CA 1
ATOM 786 C C . VAL A 1 97 ? 10.640 -5.297 -19.171 1.00 94.25 97 VAL A C 1
ATOM 788 O O . VAL A 1 97 ? 11.572 -5.942 -19.641 1.00 94.25 97 VAL A O 1
ATOM 791 N N . SER A 1 98 ? 9.563 -5.885 -18.649 1.00 94.62 98 SER A N 1
ATOM 792 C CA . SER A 1 98 ? 9.361 -7.332 -18.685 1.00 94.62 98 SER A CA 1
ATOM 793 C C . SER A 1 98 ? 7.930 -7.709 -18.331 1.00 94.62 98 SER A C 1
ATOM 795 O O . SER A 1 98 ? 7.373 -7.223 -17.344 1.00 94.62 98 SER A O 1
ATOM 797 N N . GLU A 1 99 ? 7.377 -8.681 -19.050 1.00 94.69 99 GLU A N 1
ATOM 798 C CA . GLU A 1 99 ? 6.053 -9.227 -18.760 1.00 94.69 99 GLU A CA 1
ATOM 799 C C . GLU A 1 99 ? 5.963 -9.860 -17.360 1.00 94.69 99 GLU A C 1
ATOM 801 O O . GLU A 1 99 ? 4.900 -9.832 -16.741 1.00 94.69 99 GLU A O 1
ATOM 806 N N . TRP A 1 100 ? 7.081 -10.328 -16.787 1.00 94.44 100 TRP A N 1
ATOM 807 C CA . TRP A 1 100 ? 7.137 -10.888 -15.428 1.00 94.44 100 TRP A CA 1
ATOM 808 C C . TRP A 1 100 ? 6.675 -9.920 -14.332 1.00 94.44 100 TRP A C 1
ATOM 810 O O . TRP A 1 100 ? 6.198 -10.362 -13.282 1.00 94.44 100 TRP A O 1
ATOM 820 N N . PHE A 1 101 ? 6.743 -8.604 -14.567 1.00 95.62 101 PHE A N 1
ATOM 821 C CA . PHE A 1 101 ? 6.193 -7.623 -13.631 1.00 95.62 101 PHE A CA 1
ATOM 822 C C . PHE A 1 101 ? 4.673 -7.761 -13.466 1.00 95.62 101 PHE A C 1
ATOM 824 O O . PHE A 1 101 ? 4.158 -7.440 -12.395 1.00 95.62 101 PHE A O 1
ATOM 831 N N . SER A 1 102 ? 3.956 -8.295 -14.461 1.00 94.75 102 SER A N 1
ATOM 832 C CA . SER A 1 102 ? 2.507 -8.516 -14.380 1.00 94.75 102 SER A CA 1
ATOM 833 C C . SER A 1 102 ? 2.158 -9.443 -13.216 1.00 94.75 102 SER A C 1
ATOM 835 O O . SER A 1 102 ? 1.319 -9.102 -12.379 1.00 94.75 102 SER A O 1
ATOM 837 N N . LEU A 1 103 ? 2.877 -10.563 -13.095 1.00 95.06 103 LEU A N 1
ATOM 838 C CA . LEU A 1 103 ? 2.706 -11.528 -12.018 1.00 95.06 103 LEU A CA 1
ATOM 839 C C . LEU A 1 103 ? 3.015 -10.894 -10.657 1.00 95.06 103 LEU A C 1
ATOM 841 O O . LEU A 1 103 ? 2.245 -11.069 -9.713 1.00 95.06 103 LEU A O 1
ATOM 845 N N . ALA A 1 104 ? 4.089 -10.104 -10.562 1.00 93.56 104 ALA A N 1
ATOM 846 C CA . ALA A 1 104 ? 4.454 -9.407 -9.330 1.00 93.56 104 ALA A CA 1
ATOM 847 C C . ALA A 1 104 ? 3.359 -8.425 -8.867 1.00 93.56 104 ALA A C 1
ATOM 849 O O . ALA A 1 104 ? 2.978 -8.442 -7.695 1.00 93.56 104 ALA A O 1
ATOM 850 N N . PHE A 1 105 ? 2.804 -7.609 -9.774 1.00 95.19 105 PHE A N 1
ATOM 851 C CA . PHE A 1 105 ? 1.722 -6.673 -9.443 1.00 95.19 105 PHE A CA 1
ATOM 852 C C . PHE A 1 105 ? 0.410 -7.378 -9.094 1.00 95.19 105 PHE A C 1
ATOM 854 O O . PHE A 1 105 ? -0.279 -6.947 -8.167 1.00 95.19 105 PHE A O 1
ATOM 861 N N . ILE A 1 106 ? 0.065 -8.463 -9.795 1.00 95.31 106 ILE A N 1
ATOM 862 C CA . ILE A 1 106 ? -1.135 -9.256 -9.497 1.00 95.31 106 ILE A CA 1
ATOM 863 C C . ILE A 1 106 ? -1.017 -9.882 -8.107 1.00 95.31 106 ILE A C 1
ATOM 865 O O . ILE A 1 106 ? -1.906 -9.686 -7.279 1.00 95.31 106 ILE A O 1
ATOM 869 N N . LEU A 1 107 ? 0.097 -10.559 -7.809 1.00 94.94 107 LEU A N 1
ATOM 870 C CA . LEU A 1 107 ? 0.336 -11.158 -6.493 1.00 94.94 107 LEU A CA 1
ATOM 871 C C . LEU A 1 107 ? 0.318 -10.104 -5.386 1.00 94.94 107 LEU A C 1
ATOM 873 O O . LEU A 1 107 ? -0.343 -10.296 -4.366 1.00 94.94 107 LEU A O 1
ATOM 877 N N . TYR A 1 108 ? 0.975 -8.964 -5.604 1.00 94.38 108 TYR A N 1
ATOM 878 C CA . TYR A 1 108 ? 0.952 -7.850 -4.663 1.00 94.38 108 TYR A CA 1
ATOM 879 C C . TYR A 1 108 ? -0.480 -7.358 -4.392 1.00 94.38 108 TYR A C 1
ATOM 881 O O . TYR A 1 108 ? -0.864 -7.169 -3.237 1.00 94.38 108 TYR A O 1
ATOM 889 N N . ARG A 1 109 ? -1.311 -7.201 -5.430 1.00 93.50 109 ARG A N 1
ATOM 890 C CA . ARG A 1 109 ? -2.710 -6.778 -5.266 1.00 93.50 109 ARG A CA 1
ATOM 891 C C . ARG A 1 109 ? -3.577 -7.840 -4.595 1.00 93.50 109 ARG A C 1
ATOM 893 O O . ARG A 1 109 ? -4.405 -7.478 -3.767 1.00 93.50 109 ARG A O 1
ATOM 900 N N . CYS A 1 110 ? -3.396 -9.120 -4.898 1.00 95.00 110 CYS A N 1
ATOM 901 C CA . CYS A 1 110 ? -4.150 -10.196 -4.254 1.00 95.00 110 CYS A CA 1
ATOM 902 C C . CYS A 1 110 ? -3.790 -10.335 -2.768 1.00 95.00 110 CYS A C 1
ATOM 904 O O . CYS A 1 110 ? -4.673 -10.438 -1.918 1.00 95.00 110 CYS A O 1
ATOM 906 N N . LEU A 1 111 ? -2.501 -10.301 -2.435 1.00 93.62 111 LEU A N 1
ATOM 907 C CA . LEU A 1 111 ? -2.054 -10.482 -1.057 1.00 93.62 111 LEU A CA 1
ATOM 908 C C . LEU A 1 111 ? -2.267 -9.214 -0.229 1.00 93.62 111 LEU A C 1
ATOM 910 O O . LEU A 1 111 ? -2.875 -9.262 0.835 1.00 93.62 111 LEU A O 1
ATOM 914 N N . ILE A 1 112 ? -1.800 -8.063 -0.707 1.00 93.38 112 ILE A N 1
ATOM 915 C CA . ILE A 1 112 ? -1.811 -6.831 0.088 1.00 93.38 112 ILE A CA 1
ATOM 916 C C . ILE A 1 112 ? -3.109 -6.053 -0.137 1.00 93.38 112 ILE A C 1
ATOM 918 O O . ILE A 1 112 ? -3.793 -5.696 0.820 1.00 93.38 112 ILE A O 1
ATOM 922 N N . GLY A 1 113 ? -3.474 -5.833 -1.402 1.00 90.06 113 GLY A N 1
ATOM 923 C CA . GLY A 1 113 ? -4.669 -5.067 -1.771 1.00 90.06 113 GLY A CA 1
ATOM 924 C C . GLY A 1 113 ? -5.984 -5.739 -1.403 1.00 90.06 113 GLY A C 1
ATOM 925 O O . GLY A 1 113 ? -6.918 -5.055 -1.004 1.00 90.06 113 GLY A O 1
ATOM 926 N N . PHE A 1 114 ? -6.066 -7.063 -1.496 1.00 91.06 114 PHE A N 1
ATOM 927 C CA . PHE A 1 114 ? -7.269 -7.795 -1.128 1.00 91.06 114 PHE A CA 1
ATOM 928 C C . PHE A 1 114 ? -7.157 -8.383 0.281 1.00 91.06 114 PHE A C 1
ATOM 930 O O . PHE A 1 114 ? -7.924 -7.988 1.154 1.00 91.06 114 PHE A O 1
ATOM 937 N N . ALA A 1 115 ? -6.203 -9.282 0.551 1.00 92.94 115 ALA A N 1
ATOM 938 C CA . ALA A 1 115 ? -6.193 -9.983 1.837 1.00 92.94 115 ALA A CA 1
ATOM 939 C C . ALA A 1 115 ? -5.862 -9.060 3.026 1.00 92.94 115 ALA A C 1
ATOM 941 O O . ALA A 1 115 ? -6.647 -8.988 3.972 1.00 92.94 115 ALA A O 1
ATOM 942 N N . VAL A 1 116 ? -4.752 -8.310 2.983 1.00 91.44 116 VAL A N 1
ATOM 943 C CA . VAL A 1 116 ? -4.349 -7.451 4.116 1.00 91.44 116 VAL A CA 1
ATOM 944 C C . VAL A 1 116 ? -5.362 -6.330 4.367 1.00 91.44 116 VAL A C 1
ATOM 946 O O . VAL A 1 116 ? -5.784 -6.153 5.510 1.00 91.44 116 VAL A O 1
ATOM 949 N N . LEU A 1 117 ? -5.810 -5.603 3.335 1.00 91.50 117 LEU A N 1
ATOM 950 C CA . LEU A 1 117 ? -6.806 -4.534 3.521 1.00 91.50 117 LEU A CA 1
ATOM 951 C C . LEU A 1 117 ? -8.142 -5.054 4.076 1.00 91.50 117 LEU A C 1
ATOM 953 O O . LEU A 1 117 ? -8.746 -4.393 4.929 1.00 91.50 117 LEU A O 1
ATOM 957 N N . 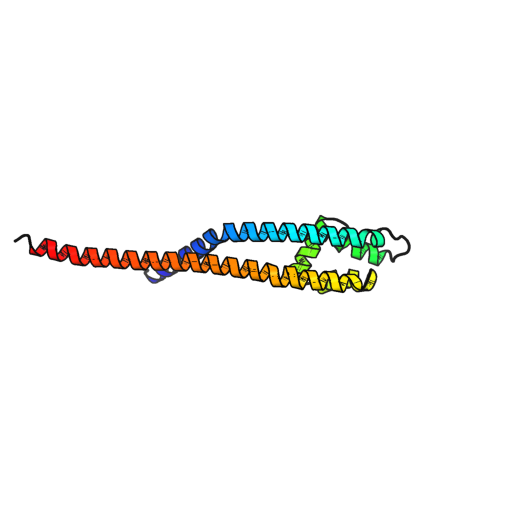ASN A 1 118 ? -8.585 -6.245 3.660 1.00 92.00 118 ASN A N 1
ATOM 958 C CA . ASN A 1 118 ? -9.794 -6.861 4.207 1.00 92.00 118 ASN A CA 1
ATOM 959 C C . ASN A 1 118 ? -9.622 -7.246 5.681 1.00 92.00 118 ASN A C 1
ATOM 961 O O . ASN A 1 118 ? -10.533 -7.016 6.474 1.00 92.00 118 ASN A O 1
ATOM 965 N N . VAL A 1 119 ? -8.456 -7.768 6.075 1.00 91.12 119 VAL A N 1
ATOM 966 C CA . VAL A 1 119 ? -8.153 -8.073 7.484 1.00 91.12 119 VAL A CA 1
ATOM 967 C C . VAL A 1 119 ? -8.159 -6.799 8.331 1.00 91.12 119 VAL A C 1
ATOM 969 O O . VAL A 1 119 ? -8.806 -6.771 9.376 1.00 91.12 119 VAL A O 1
ATOM 972 N N . VAL A 1 120 ? -7.513 -5.722 7.872 1.00 89.88 120 VAL A N 1
ATOM 973 C CA . VAL A 1 120 ? -7.515 -4.429 8.583 1.00 89.88 120 VAL A CA 1
ATOM 974 C C . VAL A 1 120 ? -8.940 -3.894 8.749 1.00 89.88 120 VAL A C 1
ATOM 976 O O . VAL A 1 120 ? -9.321 -3.463 9.840 1.00 89.88 120 VAL A O 1
ATOM 979 N N . SER A 1 121 ? -9.753 -3.982 7.696 1.00 90.56 121 SER A N 1
ATOM 980 C CA . SER A 1 121 ? -11.159 -3.565 7.728 1.00 90.56 121 SER A CA 1
ATOM 981 C C . SER A 1 121 ? -11.983 -4.409 8.706 1.00 90.56 121 SER A C 1
ATOM 983 O O . SER A 1 121 ? -12.744 -3.862 9.503 1.00 90.56 121 SER A O 1
ATOM 985 N N . ALA A 1 122 ? -11.796 -5.732 8.708 1.00 92.19 122 ALA A N 1
ATOM 986 C CA . ALA A 1 122 ? -12.483 -6.643 9.620 1.00 92.19 122 ALA A CA 1
ATOM 987 C C . ALA A 1 122 ? -12.135 -6.356 11.088 1.00 92.19 122 ALA A C 1
ATOM 989 O O . ALA A 1 122 ? -13.028 -6.276 11.933 1.00 92.19 122 ALA A O 1
ATOM 990 N N . VAL A 1 123 ? -10.853 -6.130 11.389 1.00 89.19 123 VAL A N 1
ATOM 991 C CA . VAL A 1 123 ? -10.396 -5.776 12.738 1.00 89.19 123 VAL A CA 1
ATOM 992 C C . VAL A 1 123 ? -10.984 -4.430 13.178 1.00 89.19 123 VAL A C 1
ATOM 994 O O . VAL A 1 123 ? -11.445 -4.303 14.313 1.00 89.19 123 VAL A O 1
ATOM 997 N N . PHE A 1 124 ? -11.035 -3.433 12.291 1.00 86.31 124 PHE A N 1
ATOM 998 C CA . PHE A 1 124 ? -11.653 -2.138 12.590 1.00 86.31 124 PHE A CA 1
ATOM 999 C C . PHE A 1 124 ? -13.154 -2.263 12.908 1.00 86.31 124 PHE A C 1
ATOM 1001 O O . PHE A 1 124 ? -13.638 -1.690 13.890 1.00 86.31 124 PHE A O 1
ATOM 1008 N N . ILE A 1 125 ? -13.886 -3.063 12.125 1.00 89.81 125 ILE A N 1
ATOM 1009 C CA . ILE A 1 125 ? -15.303 -3.359 12.376 1.00 89.81 125 ILE A CA 1
ATOM 1010 C C . ILE A 1 125 ? -15.465 -4.066 13.727 1.00 89.81 125 ILE A C 1
ATOM 1012 O O . ILE A 1 125 ? -16.315 -3.670 14.524 1.00 89.81 125 ILE A O 1
ATOM 1016 N N . GLN A 1 126 ? -14.622 -5.056 14.032 1.00 89.56 126 GLN A N 1
ATOM 1017 C CA . GLN A 1 126 ? -14.671 -5.790 15.297 1.00 89.56 126 GLN A CA 1
ATOM 1018 C C . GLN A 1 126 ? -14.463 -4.869 16.510 1.00 89.56 126 GLN A C 1
ATOM 1020 O O . GLN A 1 126 ? -15.200 -4.976 17.493 1.00 89.56 126 GLN A O 1
ATOM 1025 N N . GLN A 1 127 ? -13.507 -3.935 16.441 1.00 88.12 127 GLN A N 1
ATOM 1026 C CA . GLN A 1 127 ? -13.284 -2.947 17.505 1.00 88.12 127 GLN A CA 1
ATOM 1027 C C . GLN A 1 127 ? -14.487 -2.013 17.667 1.00 88.12 127 GLN A C 1
ATOM 1029 O O . GLN A 1 127 ? -14.957 -1.795 18.785 1.00 88.12 127 GLN A O 1
ATOM 1034 N N . THR A 1 128 ? -15.047 -1.534 16.555 1.00 87.31 128 THR A N 1
ATOM 1035 C CA . THR A 1 128 ? -16.250 -0.689 16.558 1.00 87.31 128 THR A CA 1
ATOM 1036 C C . THR A 1 128 ? -17.435 -1.409 17.209 1.00 87.31 128 THR A C 1
ATOM 1038 O O . THR A 1 128 ? -18.098 -0.854 18.087 1.00 87.31 128 THR A O 1
ATOM 1041 N N . MET A 1 129 ? -17.674 -2.672 16.842 1.00 88.25 129 MET A N 1
ATOM 1042 C CA . MET A 1 129 ? -18.744 -3.487 17.424 1.00 88.25 129 MET A CA 1
ATOM 1043 C C . MET A 1 129 ? -18.542 -3.724 18.920 1.00 88.25 129 MET A C 1
ATOM 1045 O O . MET A 1 129 ? -19.502 -3.637 19.683 1.00 88.25 129 MET A O 1
ATOM 1049 N N . LYS A 1 130 ? -17.304 -3.982 19.356 1.00 88.25 130 LYS A N 1
ATOM 1050 C CA . LYS A 1 130 ? -16.976 -4.184 20.773 1.00 88.25 130 LYS A CA 1
ATOM 1051 C C . LYS A 1 130 ? -17.310 -2.947 21.609 1.00 88.25 130 LYS A C 1
ATOM 1053 O O . LYS A 1 130 ? -17.930 -3.076 22.662 1.00 88.25 130 LYS A O 1
ATOM 1058 N N . VAL A 1 131 ? -16.962 -1.754 21.125 1.00 86.44 131 VAL A N 1
ATOM 1059 C CA . VAL A 1 131 ? -17.253 -0.487 21.819 1.00 86.44 131 VAL A CA 1
ATOM 1060 C C . VAL A 1 131 ? -18.756 -0.212 21.846 1.00 86.44 131 VAL A C 1
ATOM 1062 O O . VAL A 1 131 ? -19.299 0.131 22.893 1.00 86.44 131 VAL A O 1
ATOM 1065 N N . ALA A 1 132 ? -19.456 -0.440 20.731 1.00 84.88 132 ALA A N 1
ATOM 1066 C CA . ALA A 1 132 ? -20.906 -0.269 20.666 1.00 84.88 132 ALA A CA 1
ATOM 1067 C C . ALA A 1 132 ? -21.663 -1.236 21.599 1.00 84.88 132 ALA A C 1
ATOM 1069 O O . ALA A 1 132 ? -22.670 -0.862 22.203 1.00 84.88 132 ALA A O 1
ATOM 1070 N N . GLN A 1 133 ? -21.181 -2.476 21.747 1.00 87.25 133 GLN A N 1
ATOM 1071 C CA . GLN A 1 133 ? -21.743 -3.451 22.688 1.00 87.25 133 GLN A CA 1
ATOM 1072 C C . GLN A 1 133 ? -21.513 -3.039 24.145 1.00 87.25 133 GLN A C 1
ATOM 1074 O O . GLN A 1 133 ? -22.443 -3.125 24.947 1.00 87.25 133 GLN A O 1
ATOM 1079 N N . GLN A 1 134 ? -20.312 -2.559 24.480 1.00 84.44 134 GLN A N 1
ATOM 1080 C CA . GLN A 1 134 ? -19.996 -2.057 25.821 1.00 84.44 134 GLN A CA 1
ATOM 1081 C C . GLN A 1 134 ? -20.879 -0.863 26.205 1.00 84.44 134 GLN A C 1
ATOM 1083 O O . GLN A 1 134 ? -21.429 -0.838 27.304 1.00 84.44 134 GLN A O 1
ATOM 1088 N N . ASP A 1 135 ? -21.077 0.085 25.287 1.00 82.19 135 ASP A N 1
ATOM 1089 C CA . ASP A 1 135 ? -21.934 1.254 25.510 1.00 82.19 135 ASP A CA 1
ATOM 1090 C C . ASP A 1 135 ? -23.404 0.838 25.725 1.00 82.19 135 ASP A C 1
ATOM 1092 O O . ASP A 1 135 ? -24.052 1.268 26.680 1.00 82.19 135 ASP A O 1
ATOM 1096 N N . ARG A 1 136 ? -23.912 -0.121 24.933 1.00 79.38 136 ARG A N 1
ATOM 1097 C CA . ARG A 1 136 ? -25.264 -0.678 25.117 1.00 79.38 136 ARG A CA 1
ATOM 1098 C C . ARG A 1 136 ? -25.436 -1.370 26.473 1.00 79.38 136 ARG A C 1
ATOM 1100 O O . ARG A 1 136 ? -26.455 -1.162 27.130 1.00 79.38 136 ARG A O 1
ATOM 1107 N N . GLN A 1 137 ? -24.468 -2.186 26.893 1.00 81.62 137 GLN A N 1
ATOM 1108 C CA . GLN A 1 137 ? -24.505 -2.859 28.197 1.00 81.62 137 GLN A CA 1
ATOM 1109 C C . GLN A 1 137 ? -24.486 -1.850 29.351 1.00 81.62 137 GLN A C 1
ATOM 1111 O O . GLN A 1 137 ? -25.254 -1.992 30.304 1.00 81.62 137 GLN A O 1
ATOM 1116 N N . PHE A 1 138 ? -23.672 -0.797 29.238 1.00 77.94 138 PHE A N 1
ATOM 1117 C CA . PHE A 1 138 ? -23.623 0.279 30.224 1.00 77.94 138 PHE A CA 1
ATOM 1118 C C . PHE A 1 138 ? -24.978 0.992 30.359 1.00 77.94 138 PHE A C 1
ATOM 1120 O O . PHE A 1 138 ? -25.474 1.181 31.472 1.00 77.94 138 PHE A O 1
ATOM 1127 N N . MET A 1 139 ? -25.627 1.305 29.234 1.00 80.44 139 MET A N 1
ATOM 1128 C CA . MET A 1 139 ? -26.943 1.950 29.223 1.00 80.44 139 MET A CA 1
ATOM 1129 C C . MET A 1 139 ? -28.050 1.072 29.827 1.00 80.44 139 MET A C 1
ATOM 1131 O O . MET A 1 139 ? -28.921 1.584 30.533 1.00 80.44 139 MET A O 1
ATOM 1135 N N . ILE A 1 140 ? -28.029 -0.245 29.585 1.00 83.00 140 ILE A N 1
ATOM 1136 C CA . ILE A 1 140 ? -28.986 -1.188 30.193 1.00 83.00 140 ILE A CA 1
ATOM 1137 C C . ILE A 1 140 ? -28.796 -1.226 31.715 1.00 83.00 140 ILE A C 1
ATOM 1139 O O . ILE A 1 140 ? -29.753 -1.000 32.455 1.00 83.00 140 ILE A O 1
ATOM 1143 N N . ALA A 1 141 ? -27.558 -1.397 32.186 1.00 80.62 141 ALA A N 1
ATOM 1144 C CA . ALA A 1 141 ? -27.250 -1.432 33.616 1.00 80.62 141 ALA A CA 1
ATOM 1145 C C . ALA A 1 141 ? -27.630 -0.122 34.337 1.00 80.62 141 ALA A C 1
ATOM 1147 O O . ALA A 1 141 ? -28.070 -0.134 35.490 1.00 80.62 141 ALA A O 1
ATOM 1148 N N . GLN A 1 142 ? -27.492 1.029 33.669 1.00 81.44 142 GLN A N 1
ATOM 1149 C CA . GLN A 1 142 ? -27.898 2.321 34.225 1.00 81.44 142 GLN A CA 1
ATOM 1150 C C . GLN A 1 142 ? -29.424 2.445 34.359 1.00 81.44 142 GLN A C 1
ATOM 1152 O O . GLN A 1 142 ? -29.911 2.972 35.367 1.00 81.44 142 GLN A O 1
ATOM 1157 N N . LYS A 1 143 ? -30.186 1.925 33.386 1.00 82.94 143 LYS A N 1
ATOM 1158 C CA . LYS A 1 143 ? -31.655 1.874 33.457 1.00 82.94 143 LYS A CA 1
ATOM 1159 C C . LYS A 1 143 ? -32.135 0.975 34.594 1.00 82.94 143 LYS A C 1
ATOM 1161 O O . LYS A 1 143 ? -33.006 1.396 35.351 1.00 82.94 143 LYS A O 1
ATOM 1166 N N . GLU A 1 144 ? -31.529 -0.198 34.772 1.00 86.56 144 GLU A N 1
ATOM 1167 C CA . GLU A 1 144 ? -31.855 -1.118 35.872 1.00 86.56 144 GLU A CA 1
ATOM 1168 C C . GLU A 1 144 ? -31.587 -0.493 37.248 1.00 86.56 144 GLU A C 1
ATOM 1170 O O . GLU A 1 144 ? -32.457 -0.513 38.120 1.00 86.56 144 GLU A O 1
ATOM 1175 N N . LYS A 1 145 ? -30.421 0.145 37.437 1.00 81.25 145 LYS A N 1
ATOM 1176 C CA . LYS A 1 145 ? -30.096 0.859 38.687 1.00 81.25 145 LYS A CA 1
ATOM 1177 C C . LYS A 1 145 ? -31.072 1.994 38.980 1.00 81.25 145 LYS A C 1
ATOM 1179 O O . LYS A 1 145 ? -31.498 2.161 40.124 1.00 81.25 145 LYS A O 1
ATOM 1184 N N . SER A 1 146 ? -31.442 2.758 37.953 1.00 80.50 146 SER A N 1
ATOM 1185 C CA . SER A 1 146 ? -32.405 3.851 38.093 1.00 80.50 146 SER A CA 1
ATOM 1186 C C . SER A 1 146 ? -33.775 3.299 38.492 1.00 80.50 146 SER A C 1
ATOM 1188 O O . SER A 1 146 ? -34.325 3.738 39.499 1.00 80.50 146 SER A O 1
ATOM 1190 N N . ALA A 1 147 ? -34.275 2.270 37.800 1.00 82.12 147 ALA A N 1
ATOM 1191 C CA . ALA A 1 147 ? -35.541 1.606 38.118 1.00 82.12 147 ALA A CA 1
ATOM 1192 C C . ALA A 1 147 ? -35.567 1.046 39.553 1.00 82.12 147 ALA A C 1
ATOM 1194 O O . ALA A 1 147 ? -36.512 1.302 40.299 1.00 82.12 147 ALA A O 1
ATOM 1195 N N . ALA A 1 148 ? -34.497 0.376 39.993 1.00 82.19 148 ALA A N 1
ATOM 1196 C CA . ALA A 1 148 ? -34.384 -0.131 41.361 1.00 82.19 148 ALA A CA 1
ATOM 1197 C C . ALA A 1 148 ? -34.393 0.992 42.419 1.00 82.19 148 ALA A C 1
ATOM 1199 O O . ALA A 1 148 ? -34.952 0.823 43.504 1.00 82.19 148 ALA A O 1
ATOM 1200 N N . SER A 1 149 ? -33.810 2.156 42.113 1.00 78.19 149 SER A N 1
ATOM 1201 C CA . SER A 1 149 ? -33.832 3.320 43.012 1.00 78.19 149 SER A CA 1
ATOM 1202 C C . SER A 1 149 ? -35.236 3.928 43.157 1.00 78.19 149 SER A C 1
ATOM 1204 O O . SER A 1 149 ? -35.621 4.333 44.258 1.00 78.19 149 SER A O 1
ATOM 1206 N N . PHE A 1 150 ? -36.037 3.907 42.084 1.00 75.44 150 PHE A N 1
ATOM 1207 C CA . PHE A 1 150 ? -37.435 4.342 42.111 1.00 75.44 150 PHE A CA 1
ATOM 1208 C C . PHE A 1 150 ? -38.340 3.390 42.891 1.00 75.44 150 PHE A C 1
ATOM 1210 O O . PHE A 1 150 ? -39.304 3.864 43.471 1.00 75.44 150 PHE A O 1
ATOM 1217 N N . VAL A 1 151 ? -38.035 2.090 42.956 1.00 76.56 151 VAL A N 1
ATOM 1218 C CA . VAL A 1 151 ? -38.804 1.115 43.758 1.00 76.56 151 VAL A CA 1
ATOM 1219 C C . VAL A 1 151 ? -38.464 1.201 45.252 1.00 76.56 151 VAL A C 1
ATOM 1221 O O . VAL A 1 151 ? -39.335 1.015 46.097 1.00 76.56 151 VAL A O 1
ATOM 1224 N N . LYS A 1 152 ? -37.220 1.541 45.615 1.00 66.94 152 LYS A N 1
ATOM 1225 C CA . LYS A 1 152 ? -36.813 1.667 47.030 1.00 66.94 152 LYS A CA 1
ATOM 1226 C C . LYS A 1 152 ? -37.348 2.931 47.719 1.00 66.94 152 LYS A C 1
ATOM 1228 O O . LYS A 1 152 ? -37.672 2.880 48.902 1.00 66.94 152 LYS A O 1
ATOM 1233 N N . ARG A 1 153 ? -37.488 4.049 46.996 1.00 60.91 153 ARG A N 1
ATOM 1234 C CA . ARG A 1 153 ? -38.039 5.318 47.523 1.00 60.91 153 ARG A CA 1
ATOM 1235 C C . ARG A 1 153 ? -39.486 5.249 48.068 1.00 60.91 153 ARG A C 1
ATOM 1237 O O . ARG A 1 153 ? -39.715 5.802 49.143 1.00 60.91 153 ARG A O 1
ATOM 1244 N N . PRO A 1 154 ? -40.468 4.609 47.406 1.00 57.06 154 PRO A N 1
ATOM 1245 C CA . PRO A 1 154 ? -41.839 4.525 47.913 1.00 57.06 154 PRO A CA 1
ATOM 1246 C C . PRO A 1 154 ? -41.961 3.634 49.156 1.00 57.06 154 PRO A C 1
ATOM 1248 O O . PRO A 1 154 ? -42.765 3.947 50.032 1.00 57.06 154 PRO A O 1
ATOM 1251 N N . LEU A 1 155 ? -41.127 2.595 49.289 1.00 59.12 155 LEU A N 1
ATOM 1252 C CA . LEU A 1 155 ? -41.107 1.715 50.468 1.00 59.12 155 LEU A CA 1
ATOM 1253 C C . LEU A 1 155 ? -40.572 2.424 51.724 1.00 59.12 155 LEU A C 1
ATOM 1255 O O . LEU A 1 155 ? -41.085 2.212 52.817 1.00 59.12 155 LEU A O 1
ATOM 1259 N N . SER A 1 156 ? -39.595 3.327 51.579 1.00 61.47 156 SER A N 1
ATOM 1260 C CA . SER A 1 156 ? -39.109 4.136 52.709 1.00 61.47 156 SER A CA 1
ATOM 1261 C C . SER A 1 156 ? -40.099 5.209 53.181 1.00 61.47 156 SER A C 1
ATOM 1263 O O . SER A 1 156 ? -40.028 5.637 54.326 1.00 61.47 156 SER A O 1
ATOM 1265 N N . LEU A 1 157 ? -41.034 5.641 52.325 1.00 59.81 157 LEU A N 1
ATOM 1266 C CA . LEU A 1 157 ? -42.053 6.641 52.677 1.00 59.81 157 LEU A CA 1
ATOM 1267 C C . LEU A 1 157 ? -43.313 6.023 53.303 1.00 59.81 157 LEU A C 1
ATOM 1269 O O . LEU A 1 157 ? -44.078 6.731 53.953 1.00 59.81 157 LEU A O 1
ATOM 1273 N N . THR A 1 158 ? -43.530 4.716 53.137 1.00 59.91 158 THR A N 1
ATOM 1274 C CA . THR A 1 158 ? -44.666 3.990 53.736 1.00 59.91 158 THR A CA 1
ATOM 1275 C C . THR A 1 158 ? -44.381 3.469 55.148 1.00 59.91 158 THR A C 1
ATOM 1277 O O . THR A 1 158 ? -45.326 3.195 55.874 1.00 59.91 158 THR A O 1
ATOM 1280 N N . TYR A 1 159 ? -43.112 3.405 55.569 1.00 56.41 159 TYR A N 1
ATOM 1281 C CA . TYR A 1 159 ? -42.685 2.954 56.906 1.00 56.41 159 TYR A CA 1
ATOM 1282 C C . TYR A 1 159 ? -42.435 4.094 57.921 1.00 56.41 159 TYR A C 1
ATOM 1284 O O . TYR A 1 159 ? -41.941 3.843 59.015 1.00 56.41 159 TYR A O 1
ATOM 1292 N N . SER A 1 160 ? -42.744 5.347 57.561 1.00 53.19 160 SER A N 1
ATOM 1293 C CA . SER A 1 160 ? -42.532 6.547 58.398 1.00 53.19 160 SER A CA 1
ATOM 1294 C C . SER A 1 160 ? -43.828 7.103 59.027 1.00 53.19 160 SER A C 1
ATOM 1296 O O . SER A 1 160 ? -43.905 8.296 59.330 1.00 53.19 160 SER A O 1
ATOM 1298 N N . LYS A 1 161 ? -44.856 6.273 59.208 1.00 43.16 161 LYS A N 1
ATOM 1299 C CA . LYS A 1 161 ? -46.053 6.582 60.005 1.00 43.16 161 LYS A CA 1
ATOM 1300 C C . LYS A 1 161 ? -46.258 5.484 61.032 1.00 43.16 161 LYS A C 1
ATOM 1302 O O . LYS A 1 161 ? -46.699 5.834 62.143 1.00 43.16 161 LYS A O 1
#

Organism: Polarella glacialis (NCBI:txid89957)

Sequence (161 aa):
MMQFSNIVESLQMLLRCLRASLSTLFWSLCLLFIIQCIGAMLIMSAVKPYLQDVTADRDIRILVFRYYGTFSRTILTMFEVLFANWARSCRILVENVSEWFSLAFILYRCLIGFAVLNVVSAVFIQQTMKVAQQDRQFMIAQKEKSAASFVKRPLSLTYSK

Radius of gyration: 27.97 Å; chains: 1; bounding box: 68×32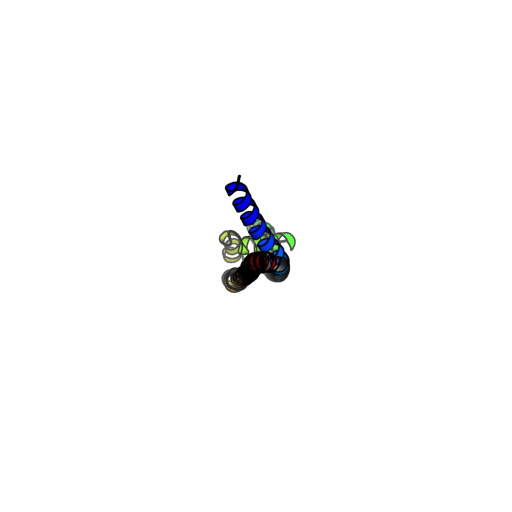×85 Å